Protein AF-A0A925J1D8-F1 (afdb_monomer)

Nearest PDB structures (foldseek):
  4rv4-assembly1_B  TM=9.920E-01  e=3.569E-06  Bacillus anthracis
  4rv4-assembly1_A  TM=1.001E+00  e=4.727E-06  Bacillus anthracis
  3m3h-assembly1_A-2  TM=9.859E-01  e=2.891E-06  Bacillus anthracis str. 'Ames Ancestor'
  4rv4-assembly2_C-2  TM=9.810E-01  e=9.541E-06  Bacillus anthracis
  2aee-assembly1_A  TM=9.731E-01  e=8.291E-06  Streptococcus pyogenes

Secondary structure (DSSP, 8-state):
----HHHHHHHHHHHHHTTSEEE-SSS-EE-TTS-EESEEE-GGGGGG-HHHHHHHHHHHHHHH--

pLDDT: mean 93.55, std 11.31, range [46.5, 98.56]

Mean predicted aligned error: 3.92 Å

Foldseek 3Di:
DDDPVVLVVVLVVVCVVLVQKDAAQPQFDQDPVRDGHRIDHHCVSLVVPVVSVVSVVVSVVVVVVD

Sequence (66 aa):
MNANPTVARQIARMLLEIKAIRLNPDQPFKWSSGWNSPIYCDNRLALSYPDVRTFIKHALSAAVVA

Structure (mmCIF, N/CA/C/O backbone):
data_AF-A0A925J1D8-F1
#
_entry.id   AF-A0A925J1D8-F1
#
loop_
_atom_site.group_PDB
_atom_site.id
_atom_site.type_symbol
_atom_site.label_atom_id
_atom_site.label_alt_id
_atom_site.label_comp_id
_atom_site.label_asym_id
_atom_site.label_entity_id
_atom_site.label_seq_id
_atom_site.pdbx_PDB_ins_code
_atom_site.Cartn_x
_atom_site.Cartn_y
_atom_site.Cartn_z
_atom_site.occupancy
_atom_site.B_iso_or_equiv
_atom_site.auth_seq_id
_atom_site.auth_comp_id
_atom_site.auth_asym_id
_atom_site.auth_atom_id
_atom_site.pdbx_PDB_model_num
ATOM 1 N N . MET A 1 1 ? 15.714 13.403 -6.923 1.00 46.50 1 MET A N 1
ATOM 2 C CA . MET A 1 1 ? 15.045 12.161 -7.363 1.00 46.50 1 MET A CA 1
ATOM 3 C C . MET A 1 1 ? 13.587 12.496 -7.637 1.00 46.50 1 MET A C 1
ATOM 5 O O . MET A 1 1 ? 12.838 12.711 -6.693 1.00 46.50 1 MET A O 1
ATOM 9 N N . ASN A 1 2 ? 13.203 12.655 -8.904 1.00 52.31 2 ASN A N 1
ATOM 10 C CA . ASN A 1 2 ? 11.834 13.030 -9.262 1.00 52.31 2 ASN A CA 1
ATOM 11 C C . ASN A 1 2 ? 10.985 11.760 -9.326 1.00 52.31 2 ASN A C 1
ATOM 13 O O . ASN A 1 2 ? 11.171 10.938 -10.219 1.00 52.31 2 ASN A O 1
ATOM 17 N N . ALA A 1 3 ? 10.080 11.576 -8.364 1.00 59.31 3 ALA A N 1
ATOM 18 C CA . ALA A 1 3 ? 9.111 10.490 -8.425 1.00 59.31 3 ALA A CA 1
ATOM 19 C C . ALA A 1 3 ? 8.276 10.644 -9.704 1.00 59.31 3 ALA A C 1
ATOM 21 O O . ALA A 1 3 ? 7.706 11.709 -9.934 1.00 59.31 3 ALA A O 1
ATOM 22 N N . ASN A 1 4 ? 8.197 9.601 -10.536 1.00 76.06 4 ASN A N 1
ATOM 23 C CA . ASN A 1 4 ? 7.309 9.604 -11.695 1.00 76.06 4 ASN A CA 1
ATOM 24 C C . ASN A 1 4 ? 5.853 9.683 -11.179 1.00 76.06 4 ASN A C 1
ATOM 26 O O . ASN A 1 4 ? 5.372 8.708 -10.586 1.00 76.06 4 ASN A O 1
ATOM 30 N N . PRO A 1 5 ? 5.147 10.818 -11.361 1.00 75.00 5 PRO A N 1
ATOM 31 C CA . PRO A 1 5 ? 3.856 11.061 -10.716 1.00 75.00 5 PRO A CA 1
ATOM 32 C C . PRO A 1 5 ? 2.783 10.066 -11.175 1.00 75.00 5 PRO A C 1
ATOM 34 O O . PRO A 1 5 ? 1.841 9.784 -10.434 1.00 75.00 5 PRO A O 1
ATOM 37 N N . THR A 1 6 ? 2.951 9.484 -12.364 1.00 90.00 6 THR A N 1
ATOM 38 C CA . THR A 1 6 ? 2.068 8.446 -12.901 1.00 90.00 6 THR A CA 1
ATOM 39 C C . THR A 1 6 ? 2.231 7.132 -12.140 1.00 90.00 6 THR A C 1
ATOM 41 O O . THR A 1 6 ? 1.238 6.553 -11.699 1.00 90.00 6 THR A O 1
ATOM 44 N N . VAL A 1 7 ? 3.475 6.695 -11.906 1.00 94.50 7 VAL A N 1
ATOM 45 C CA . VAL A 1 7 ? 3.776 5.456 -11.164 1.00 94.50 7 VAL A CA 1
ATOM 46 C C . VAL A 1 7 ? 3.319 5.572 -9.711 1.00 94.50 7 VAL A C 1
ATOM 48 O O . VAL A 1 7 ? 2.638 4.678 -9.210 1.00 94.50 7 VAL A O 1
ATOM 51 N N . ALA A 1 8 ? 3.624 6.691 -9.048 1.00 95.19 8 ALA A N 1
ATOM 52 C CA . ALA A 1 8 ? 3.223 6.921 -7.660 1.00 95.19 8 ALA A CA 1
ATOM 53 C C . ALA A 1 8 ? 1.694 6.875 -7.487 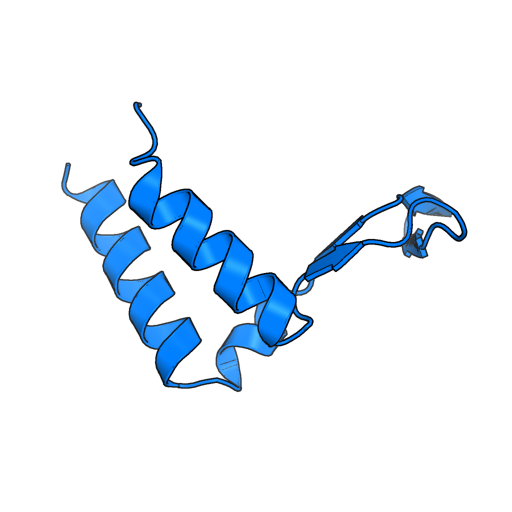1.00 95.19 8 ALA A C 1
ATOM 55 O O . ALA A 1 8 ? 1.189 6.192 -6.594 1.00 95.19 8 ALA A O 1
ATOM 56 N N . ARG A 1 9 ? 0.945 7.541 -8.379 1.00 96.56 9 ARG A N 1
ATOM 57 C CA . ARG A 1 9 ? -0.526 7.540 -8.356 1.00 96.56 9 ARG A CA 1
ATOM 58 C C . ARG A 1 9 ? -1.106 6.149 -8.610 1.00 96.56 9 ARG A C 1
ATOM 60 O O . ARG A 1 9 ? -2.073 5.766 -7.955 1.00 96.56 9 ARG A O 1
ATOM 67 N N . GLN A 1 10 ? -0.516 5.385 -9.528 1.00 96.75 10 GLN A N 1
ATOM 68 C CA . GLN A 1 10 ? -0.963 4.026 -9.822 1.00 96.75 10 GLN A CA 1
ATOM 69 C C . GLN A 1 10 ? -0.730 3.074 -8.644 1.00 96.75 10 GLN A C 1
ATOM 71 O O . GLN A 1 10 ? -1.641 2.327 -8.294 1.00 96.75 10 GLN A O 1
ATOM 76 N N . ILE A 1 11 ? 0.436 3.139 -7.991 1.00 97.25 11 ILE A N 1
ATOM 77 C CA . ILE A 1 11 ? 0.718 2.354 -6.779 1.00 97.25 11 ILE A CA 1
ATOM 78 C C . ILE A 1 11 ? -0.261 2.721 -5.663 1.00 97.25 11 ILE A C 1
ATOM 80 O O . ILE A 1 11 ? -0.870 1.828 -5.078 1.00 97.25 11 ILE A O 1
ATOM 84 N N . ALA A 1 12 ? -0.460 4.016 -5.397 1.00 97.50 12 ALA A N 1
ATOM 85 C CA . ALA A 1 12 ? -1.389 4.472 -4.364 1.00 97.50 12 ALA A CA 1
ATOM 86 C C . ALA A 1 12 ? -2.813 3.946 -4.600 1.00 97.50 12 ALA A C 1
ATOM 88 O O . ALA A 1 12 ? -3.434 3.430 -3.672 1.00 97.50 12 ALA A O 1
ATOM 89 N N . ARG A 1 13 ? -3.301 4.008 -5.848 1.00 98.06 13 ARG A N 1
ATOM 90 C CA . ARG A 1 13 ? -4.609 3.460 -6.228 1.00 98.06 13 ARG A CA 1
ATOM 91 C C . ARG A 1 13 ? -4.708 1.964 -5.927 1.00 98.06 13 ARG A C 1
ATOM 93 O O . ARG A 1 13 ? -5.621 1.563 -5.215 1.00 98.06 13 ARG A O 1
ATOM 100 N N . MET A 1 14 ? -3.756 1.159 -6.401 1.00 98.25 14 MET A N 1
ATOM 101 C CA . MET A 1 14 ? -3.787 -0.292 -6.177 1.00 98.25 14 MET A CA 1
ATOM 102 C C . MET A 1 14 ? -3.751 -0.650 -4.687 1.00 98.25 14 MET A C 1
ATOM 104 O O . MET A 1 14 ? -4.488 -1.527 -4.249 1.00 98.25 14 MET A O 1
ATOM 108 N N . LEU A 1 15 ? -2.918 0.031 -3.890 1.00 98.56 15 LEU A N 1
ATOM 109 C CA . LEU A 1 15 ? -2.801 -0.236 -2.452 1.00 98.56 15 LEU A CA 1
ATOM 110 C C . LEU A 1 15 ? -4.074 0.133 -1.672 1.00 98.56 15 LEU A C 1
ATOM 112 O O . LEU A 1 15 ? -4.397 -0.545 -0.695 1.00 98.56 15 LEU A O 1
ATOM 116 N N . LEU A 1 16 ? -4.801 1.170 -2.103 1.00 98.38 16 LEU A N 1
ATOM 117 C CA . LEU A 1 16 ? -6.120 1.516 -1.563 1.00 98.38 16 LEU A CA 1
ATOM 118 C C . LEU A 1 16 ? -7.181 0.479 -1.964 1.00 98.38 16 LEU A C 1
ATOM 120 O O . LEU A 1 16 ? -7.944 0.034 -1.109 1.00 98.38 16 LEU A O 1
ATOM 124 N N . GLU A 1 17 ? -7.199 0.052 -3.232 1.00 98.25 17 GLU A N 1
ATOM 125 C CA . GLU A 1 17 ? -8.146 -0.946 -3.758 1.00 98.25 17 GLU A CA 1
ATOM 126 C C . GLU A 1 17 ? -8.053 -2.280 -3.002 1.00 98.25 17 GLU A C 1
ATOM 128 O O . GLU A 1 17 ? -9.071 -2.821 -2.568 1.00 98.25 17 GLU A O 1
ATOM 133 N N . ILE A 1 18 ? -6.835 -2.780 -2.756 1.00 98.31 18 ILE A N 1
ATOM 134 C CA . ILE A 1 18 ? -6.628 -4.032 -2.008 1.00 98.31 18 ILE A CA 1
ATOM 135 C C . ILE A 1 18 ? -6.687 -3.858 -0.484 1.00 98.31 18 ILE A C 1
ATOM 137 O O . ILE A 1 18 ? -6.457 -4.819 0.246 1.00 98.31 18 ILE A O 1
ATOM 141 N N . LYS A 1 19 ? -6.961 -2.643 0.014 1.00 98.06 19 LYS A N 1
ATOM 142 C CA . LYS A 1 19 ? -6.976 -2.282 1.446 1.00 98.06 19 LYS A CA 1
ATOM 143 C C . LYS A 1 19 ? -5.645 -2.517 2.174 1.00 98.06 19 LYS A C 1
ATOM 145 O O . LYS A 1 19 ? -5.629 -2.641 3.401 1.00 98.06 19 LYS A O 1
ATOM 150 N N . ALA A 1 20 ? -4.530 -2.539 1.442 1.00 98.44 20 ALA A N 1
ATOM 151 C CA . ALA A 1 20 ? -3.190 -2.520 2.031 1.00 98.44 20 ALA A CA 1
ATOM 152 C C . ALA A 1 20 ? -2.912 -1.161 2.684 1.00 98.44 20 ALA A C 1
ATOM 154 O O . ALA A 1 20 ? -2.245 -1.099 3.712 1.00 98.44 20 ALA A O 1
ATOM 155 N N . ILE A 1 21 ? -3.486 -0.085 2.138 1.00 98.44 21 ILE A N 1
ATOM 156 C CA . ILE A 1 21 ? -3.580 1.223 2.787 1.00 98.44 21 ILE A CA 1
ATOM 157 C C . ILE A 1 21 ? -5.037 1.485 3.159 1.00 98.44 21 ILE A C 1
ATOM 159 O O . ILE A 1 21 ? -5.946 1.292 2.353 1.00 98.44 21 ILE A O 1
ATOM 163 N N . ARG A 1 22 ? -5.257 1.951 4.388 1.00 98.00 22 ARG A N 1
ATOM 164 C CA . ARG A 1 22 ? -6.563 2.381 4.895 1.00 98.00 22 ARG A CA 1
ATOM 165 C C . ARG A 1 22 ? -6.449 3.788 5.466 1.00 98.00 22 ARG A C 1
ATOM 167 O O . ARG A 1 22 ? -5.518 4.068 6.222 1.00 98.00 22 ARG A O 1
ATOM 174 N N . LEU A 1 23 ? -7.407 4.642 5.115 1.00 98.06 23 LEU A N 1
ATOM 175 C CA . LEU A 1 23 ? -7.532 6.011 5.608 1.00 98.06 23 LEU A CA 1
ATOM 176 C C . LEU A 1 23 ? -8.783 6.100 6.479 1.00 98.06 23 LEU A C 1
ATOM 178 O O . LEU A 1 23 ? -9.854 5.678 6.051 1.00 98.06 23 LEU A O 1
ATOM 182 N N . ASN A 1 24 ? -8.633 6.613 7.693 1.00 97.25 24 ASN A N 1
ATOM 183 C CA . ASN A 1 24 ? -9.735 6.852 8.615 1.00 97.25 24 ASN A CA 1
ATOM 184 C C . ASN A 1 24 ? -9.441 8.104 9.463 1.00 97.25 24 ASN A C 1
ATOM 186 O O . ASN A 1 24 ? -9.006 7.984 10.609 1.00 97.25 24 ASN A O 1
ATOM 190 N N . PRO A 1 25 ? -9.580 9.310 8.879 1.00 96.62 25 PRO A N 1
ATOM 191 C CA . PRO A 1 25 ? -9.269 10.558 9.572 1.00 96.62 25 PRO A CA 1
ATOM 192 C C . PRO A 1 25 ? -10.204 10.828 10.758 1.00 96.62 25 PRO A C 1
ATOM 194 O O . PRO A 1 25 ? -9.741 11.343 11.772 1.00 96.62 25 PRO A O 1
ATOM 197 N N . ASP A 1 26 ? -11.475 10.428 10.660 1.00 97.88 26 ASP A N 1
ATOM 198 C CA . ASP A 1 26 ? -12.481 10.662 11.704 1.00 97.88 26 ASP A CA 1
ATOM 199 C C . ASP A 1 26 ? -12.369 9.663 12.865 1.00 97.88 26 ASP A C 1
ATOM 201 O O . ASP A 1 26 ? -12.694 9.987 14.007 1.00 97.88 26 ASP A O 1
ATOM 205 N N . GLN A 1 27 ? -11.892 8.442 12.593 1.00 97.69 27 GLN A N 1
ATOM 206 C CA . GLN A 1 27 ? -11.651 7.408 13.605 1.00 97.69 27 GLN A CA 1
ATOM 207 C C . GLN A 1 27 ? -10.240 6.809 13.439 1.00 97.69 27 GLN A C 1
ATOM 209 O O . GLN A 1 27 ? -10.077 5.747 12.827 1.00 97.69 27 GLN A O 1
ATOM 214 N N . PRO A 1 28 ? -9.202 7.481 13.976 1.00 97.75 28 PRO A N 1
ATOM 215 C CA . PRO A 1 28 ? -7.811 7.078 13.796 1.00 97.75 28 PRO A CA 1
ATOM 216 C C . PRO A 1 28 ? -7.503 5.663 14.295 1.00 97.75 28 PRO A C 1
ATOM 218 O O . PRO A 1 28 ? -8.032 5.191 15.302 1.00 97.75 28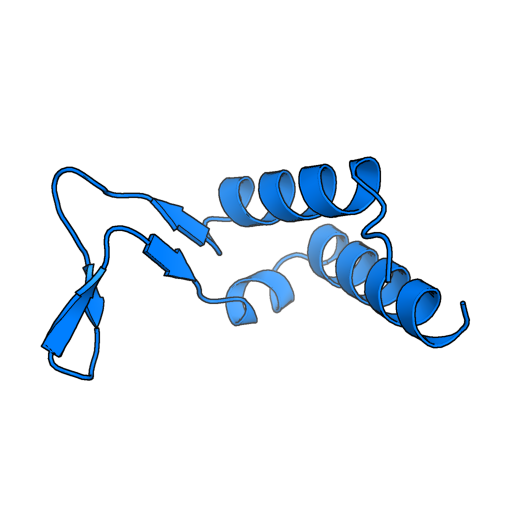 PRO A O 1
ATOM 221 N N . PHE A 1 29 ? -6.558 5.005 13.630 1.00 98.38 29 PHE A N 1
ATOM 222 C CA . PHE A 1 29 ? -6.011 3.731 14.077 1.00 98.38 29 PHE A CA 1
ATOM 223 C C . PHE A 1 29 ? -5.039 3.954 15.233 1.00 98.38 29 PHE A C 1
ATOM 225 O O . PHE A 1 29 ? -4.121 4.767 15.120 1.00 98.38 29 PHE A O 1
ATOM 232 N N . LYS A 1 30 ? -5.166 3.166 16.301 1.00 98.06 30 LYS A N 1
ATOM 233 C CA . LYS A 1 30 ? -4.154 3.110 17.358 1.00 98.06 30 LYS A CA 1
ATOM 234 C C . LYS A 1 30 ? -3.048 2.134 16.963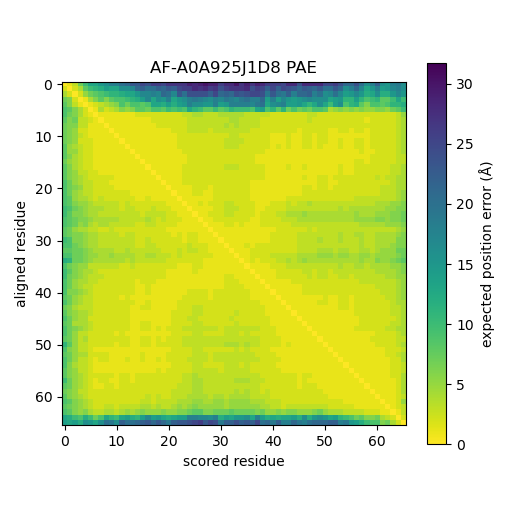 1.00 98.06 30 LYS A C 1
ATOM 236 O O . LYS A 1 30 ? -3.282 0.934 16.837 1.00 98.06 30 LYS A O 1
ATOM 241 N N . TRP A 1 31 ? -1.848 2.648 16.726 1.00 97.81 31 TRP A N 1
ATOM 242 C CA . TRP A 1 31 ? -0.663 1.846 16.435 1.00 97.81 31 TRP A CA 1
ATOM 243 C C . TRP A 1 31 ? -0.138 1.146 17.690 1.00 97.81 31 TRP A C 1
ATOM 245 O O . TRP A 1 31 ? -0.494 1.498 18.815 1.00 97.81 31 TRP A O 1
ATOM 255 N N . SER A 1 32 ? 0.755 0.172 17.503 1.00 97.50 32 SER A N 1
ATOM 256 C CA . SER A 1 32 ? 1.383 -0.572 18.605 1.00 97.50 32 SER A CA 1
ATOM 257 C C . SER A 1 32 ? 2.201 0.316 19.549 1.00 97.50 32 SER A C 1
ATOM 259 O O . SER A 1 32 ? 2.322 -0.007 20.725 1.00 97.50 32 SER A O 1
ATOM 261 N N . SER A 1 33 ? 2.704 1.457 19.070 1.00 97.69 33 SER A N 1
ATOM 262 C CA . SER A 1 33 ? 3.357 2.484 19.894 1.00 97.69 33 SER A CA 1
ATOM 263 C C . SER A 1 33 ? 2.387 3.293 20.767 1.00 97.69 33 SER A C 1
ATOM 265 O O . SER A 1 33 ? 2.822 4.119 21.561 1.00 97.69 33 SER A O 1
ATOM 267 N N . GLY A 1 34 ? 1.075 3.109 20.596 1.00 97.62 34 GLY A N 1
ATOM 268 C CA . GLY A 1 34 ? 0.032 3.926 21.213 1.00 97.62 34 GLY A CA 1
ATOM 269 C C . GLY A 1 34 ? -0.347 5.178 20.415 1.00 97.62 34 GLY A C 1
ATOM 270 O O . GLY A 1 34 ? -1.309 5.845 20.790 1.00 97.62 34 GLY A O 1
ATOM 271 N N . TRP A 1 35 ? 0.355 5.478 19.315 1.00 97.75 35 TRP A N 1
ATOM 272 C CA . TRP A 1 35 ? 0.068 6.621 18.444 1.00 97.75 35 TRP A CA 1
ATOM 273 C C . TRP A 1 35 ? -1.262 6.461 17.695 1.00 97.75 35 TRP A C 1
ATOM 275 O O . TRP A 1 35 ? -1.527 5.404 17.124 1.00 97.75 35 TRP A O 1
ATOM 285 N N . ASN A 1 36 ? -2.068 7.523 17.647 1.00 98.00 36 ASN A N 1
ATOM 286 C CA . ASN A 1 36 ? -3.300 7.574 16.861 1.00 98.00 36 ASN A CA 1
ATOM 287 C C . ASN A 1 36 ? -3.003 8.164 15.477 1.00 98.00 36 ASN A C 1
ATOM 289 O O . ASN A 1 36 ? -2.736 9.356 15.351 1.00 98.00 36 ASN A O 1
ATOM 293 N N . SER A 1 37 ? -3.054 7.334 14.436 1.00 98.00 37 SER A N 1
ATOM 294 C CA . SER A 1 37 ? -2.779 7.741 13.056 1.00 98.00 37 SER A CA 1
ATOM 295 C C . SER A 1 37 ? -4.040 7.687 12.191 1.00 98.00 37 SER A C 1
ATOM 297 O O . SER A 1 37 ? -4.746 6.675 12.221 1.00 98.00 37 SER A O 1
ATOM 299 N N . PRO A 1 38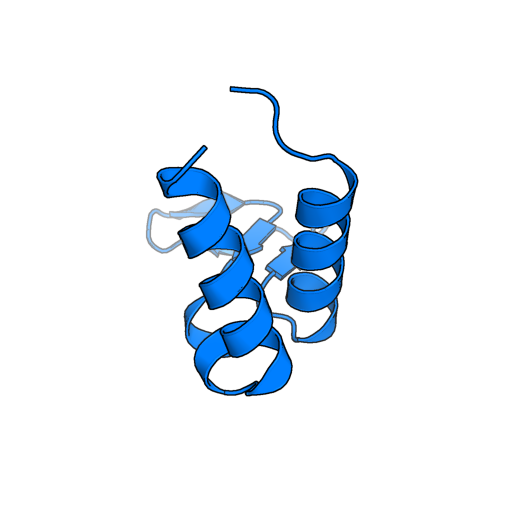 ? -4.298 8.694 11.336 1.00 98.19 38 PRO A N 1
ATOM 300 C CA . PRO A 1 38 ? -5.399 8.653 10.372 1.00 98.19 38 PRO A CA 1
ATOM 301 C C . PRO A 1 38 ? -5.145 7.662 9.222 1.00 98.19 38 PRO A C 1
ATOM 303 O O . PRO A 1 38 ? -6.023 7.437 8.391 1.00 98.19 38 PRO A O 1
ATOM 306 N N . ILE A 1 39 ? -3.945 7.077 9.146 1.00 98.31 39 ILE A N 1
ATOM 307 C CA . ILE A 1 39 ? -3.530 6.133 8.108 1.00 98.31 39 ILE A CA 1
ATOM 308 C C . ILE A 1 39 ? -2.926 4.869 8.720 1.00 98.31 39 ILE A C 1
ATOM 310 O O . ILE A 1 39 ? -2.131 4.918 9.665 1.00 98.31 39 ILE A O 1
ATOM 314 N N . TYR A 1 40 ? -3.271 3.726 8.137 1.00 98.19 40 TYR A N 1
ATOM 315 C CA . TYR A 1 40 ? -2.631 2.443 8.401 1.00 98.19 40 TYR A CA 1
ATOM 316 C C . TYR A 1 40 ? -2.187 1.802 7.086 1.00 98.19 40 TYR A C 1
ATOM 318 O O . TYR A 1 40 ? -2.945 1.793 6.116 1.00 98.19 40 TYR A O 1
ATOM 326 N N . CYS A 1 41 ? -0.972 1.253 7.067 1.00 98.31 41 CYS A N 1
ATOM 327 C CA . CYS A 1 41 ? -0.384 0.601 5.904 1.00 98.31 41 CYS A CA 1
ATOM 328 C C . CYS A 1 41 ? 0.163 -0.777 6.291 1.00 98.31 41 CYS A C 1
ATOM 330 O O . CYS A 1 41 ? 0.971 -0.886 7.212 1.00 98.31 41 CYS A O 1
ATOM 332 N N . ASP A 1 42 ? -0.256 -1.811 5.567 1.00 98.25 42 ASP A N 1
ATOM 333 C CA . ASP A 1 42 ? 0.312 -3.152 5.632 1.00 98.25 42 ASP A CA 1
ATOM 334 C C . ASP A 1 42 ? 0.584 -3.687 4.220 1.00 98.25 42 ASP A C 1
ATOM 336 O O . ASP A 1 42 ? -0.243 -4.349 3.590 1.00 98.25 42 ASP A O 1
ATOM 340 N N . ASN A 1 43 ? 1.791 -3.414 3.722 1.00 98.19 43 ASN A N 1
ATOM 341 C CA . ASN A 1 43 ? 2.218 -3.840 2.390 1.00 98.19 43 ASN A CA 1
ATOM 342 C C . ASN A 1 43 ? 2.391 -5.360 2.250 1.00 98.19 43 ASN A C 1
ATOM 344 O O . ASN A 1 43 ? 2.484 -5.846 1.124 1.00 98.19 43 ASN A O 1
ATOM 348 N N . ARG A 1 44 ? 2.400 -6.139 3.342 1.00 98.38 44 ARG A N 1
ATOM 349 C CA . ARG A 1 44 ? 2.470 -7.610 3.248 1.00 98.38 44 ARG A CA 1
ATOM 350 C C . ARG A 1 44 ? 1.242 -8.167 2.538 1.00 98.38 44 ARG A C 1
ATOM 352 O O . ARG A 1 44 ? 1.348 -9.151 1.813 1.00 98.38 44 ARG A O 1
ATOM 359 N N . LEU A 1 45 ? 0.100 -7.490 2.678 1.00 98.25 45 LEU A N 1
ATOM 360 C CA . LEU A 1 45 ? -1.133 -7.847 1.991 1.00 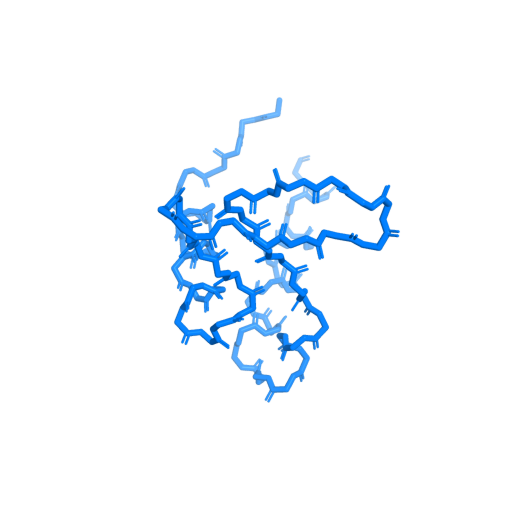98.25 45 LEU A CA 1
ATOM 361 C C . LEU A 1 45 ? -0.955 -7.874 0.467 1.00 98.25 45 LEU A C 1
ATOM 363 O O . LEU A 1 45 ? -1.501 -8.760 -0.184 1.00 98.25 45 LEU A O 1
ATOM 367 N N . ALA A 1 46 ? -0.124 -6.986 -0.095 1.00 98.25 46 ALA A N 1
ATOM 368 C CA . ALA A 1 46 ? 0.155 -6.940 -1.530 1.00 98.25 46 ALA A CA 1
ATOM 369 C C . ALA A 1 46 ? 0.733 -8.257 -2.075 1.00 98.25 46 ALA A C 1
ATOM 371 O O . ALA A 1 46 ? 0.512 -8.581 -3.239 1.00 98.25 46 ALA A O 1
ATOM 372 N N . LEU A 1 47 ? 1.404 -9.066 -1.243 1.00 98.06 47 LEU A N 1
ATOM 373 C CA . LEU A 1 47 ? 1.919 -10.378 -1.649 1.00 98.06 47 LEU A CA 1
ATOM 374 C C . LEU A 1 47 ? 0.804 -11.358 -2.040 1.00 98.06 47 LEU A C 1
ATOM 376 O O . LEU A 1 47 ? 1.058 -12.262 -2.836 1.00 98.06 47 LEU A O 1
ATOM 380 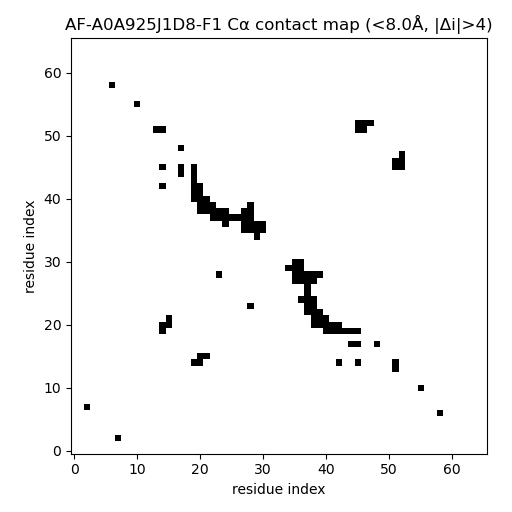N N . SER A 1 48 ? -0.421 -11.153 -1.548 1.00 98.44 48 SER A N 1
ATOM 381 C CA . SER A 1 48 ? -1.596 -11.969 -1.888 1.00 98.44 48 SER A CA 1
ATOM 382 C C . SER A 1 48 ? -2.221 -11.603 -3.241 1.00 98.44 48 SER A C 1
ATOM 384 O O . SER A 1 48 ? -3.089 -12.325 -3.717 1.00 98.44 48 SER A O 1
ATOM 386 N N . TYR A 1 49 ? -1.775 -10.512 -3.877 1.00 98.50 49 TYR A N 1
ATOM 387 C CA . TYR A 1 49 ? -2.325 -9.990 -5.130 1.00 98.50 49 TYR A CA 1
ATOM 388 C C . TYR A 1 49 ? -1.251 -10.042 -6.230 1.00 98.50 49 TYR A C 1
ATOM 390 O O . TYR A 1 49 ? -0.397 -9.149 -6.289 1.00 98.50 49 TYR A O 1
ATOM 398 N N . PRO A 1 50 ? -1.249 -11.082 -7.095 1.00 98.50 50 PRO A N 1
ATOM 399 C CA . PRO A 1 50 ? -0.193 -11.308 -8.085 1.00 98.50 50 PRO A CA 1
ATOM 400 C C . PRO A 1 50 ? 0.093 -10.113 -9.000 1.00 98.50 50 PRO A C 1
ATOM 402 O O . PRO A 1 50 ? 1.263 -9.791 -9.218 1.00 98.50 50 PRO A O 1
ATOM 405 N N . ASP A 1 51 ? -0.943 -9.420 -9.469 1.00 98.06 51 ASP A N 1
ATOM 406 C CA . ASP A 1 51 ? -0.789 -8.268 -10.366 1.00 98.06 51 ASP A CA 1
ATOM 407 C C . ASP A 1 51 ? -0.177 -7.067 -9.638 1.00 98.06 51 ASP A C 1
ATOM 409 O O . ASP A 1 51 ? 0.770 -6.444 -10.125 1.00 98.06 51 ASP A O 1
ATOM 413 N N . VAL A 1 52 ? -0.642 -6.802 -8.412 1.00 98.38 52 VAL A N 1
ATOM 414 C CA . VAL A 1 52 ? -0.155 -5.694 -7.581 1.00 98.38 52 VAL A CA 1
ATOM 415 C C . VAL A 1 52 ? 1.314 -5.898 -7.213 1.00 98.38 52 VAL A C 1
ATOM 417 O O . VAL A 1 52 ? 2.134 -5.007 -7.449 1.00 98.38 52 VAL A O 1
ATOM 420 N N . ARG A 1 53 ? 1.691 -7.076 -6.691 1.00 98.44 53 ARG A N 1
ATOM 421 C CA . ARG A 1 53 ? 3.098 -7.349 -6.339 1.00 98.44 53 ARG A CA 1
ATOM 422 C C . ARG A 1 53 ? 4.013 -7.320 -7.563 1.00 98.44 53 ARG A C 1
ATOM 424 O O . ARG A 1 53 ? 5.151 -6.867 -7.460 1.00 98.44 53 ARG A O 1
ATOM 431 N N . THR A 1 54 ? 3.526 -7.770 -8.723 1.00 98.44 54 THR A N 1
ATOM 432 C CA . THR A 1 54 ? 4.294 -7.757 -9.975 1.00 98.44 54 THR A CA 1
ATOM 433 C C . THR 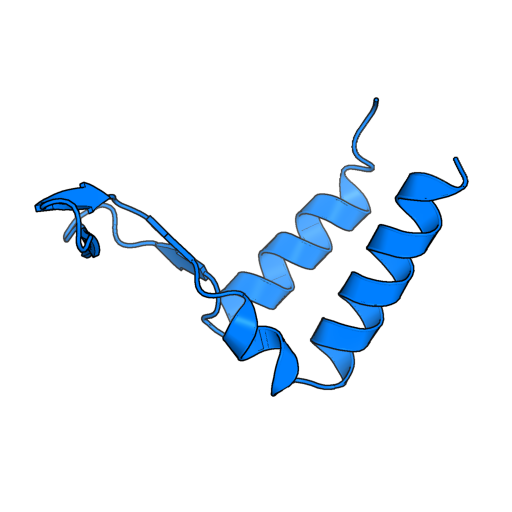A 1 54 ? 4.572 -6.328 -10.422 1.00 98.44 54 THR A C 1
ATOM 435 O O . THR A 1 54 ? 5.726 -6.002 -10.703 1.00 98.44 54 THR A O 1
ATOM 438 N N . PHE A 1 55 ? 3.561 -5.456 -10.408 1.00 9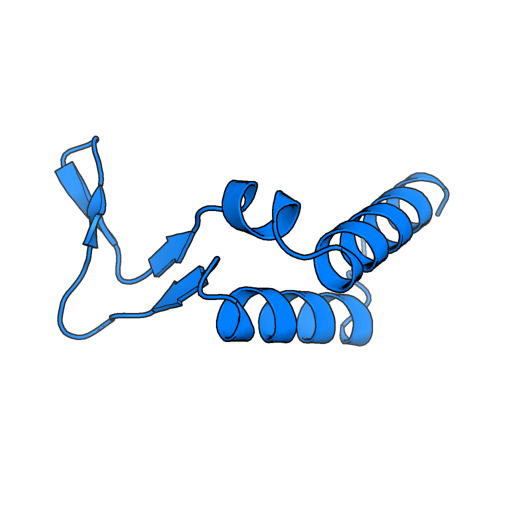7.75 55 PHE A N 1
ATOM 439 C CA . PHE A 1 55 ? 3.738 -4.046 -10.745 1.00 97.75 55 PHE A CA 1
ATOM 440 C C . PHE A 1 55 ? 4.714 -3.345 -9.793 1.00 97.75 55 PHE A C 1
ATOM 442 O O . PHE A 1 55 ? 5.642 -2.681 -10.252 1.00 97.75 55 PHE A O 1
ATOM 449 N N . ILE A 1 56 ? 4.556 -3.535 -8.475 1.00 97.1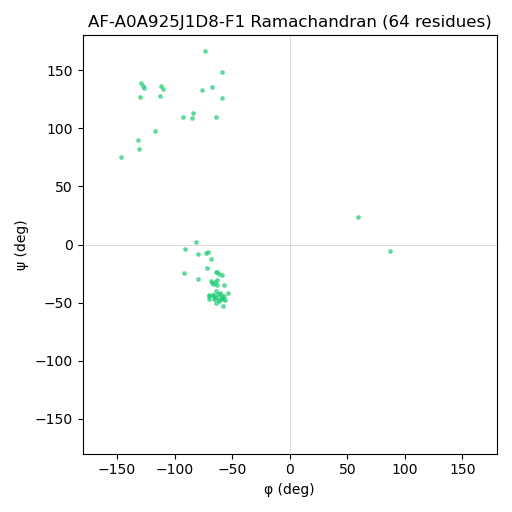9 56 ILE A N 1
ATOM 450 C CA . ILE A 1 56 ? 5.450 -2.951 -7.461 1.00 97.19 56 ILE A CA 1
ATOM 451 C C . ILE A 1 56 ? 6.900 -3.395 -7.696 1.00 97.19 56 ILE A C 1
ATOM 453 O O . ILE A 1 56 ? 7.796 -2.556 -7.720 1.00 97.19 56 ILE A O 1
ATOM 457 N N . LYS A 1 57 ? 7.135 -4.692 -7.932 1.00 96.56 57 LYS A N 1
ATOM 458 C CA . LYS A 1 57 ? 8.462 -5.247 -8.243 1.00 96.56 57 LYS A CA 1
ATOM 459 C C . LYS A 1 57 ? 9.094 -4.568 -9.465 1.00 96.56 57 LYS A C 1
ATOM 461 O O . LYS A 1 57 ? 10.254 -4.168 -9.402 1.00 96.56 57 LYS A O 1
ATOM 466 N N . HIS A 1 58 ? 8.352 -4.424 -10.566 1.00 96.00 58 HIS A N 1
ATOM 467 C CA . HIS A 1 58 ? 8.872 -3.780 -11.778 1.00 96.00 58 HIS A CA 1
ATOM 468 C C . HIS A 1 58 ? 9.161 -2.290 -11.566 1.00 96.00 58 HIS A C 1
ATOM 470 O O . HIS A 1 58 ? 10.228 -1.820 -11.957 1.00 96.00 58 HIS A O 1
ATOM 476 N N . ALA A 1 59 ? 8.258 -1.566 -10.899 1.00 94.88 59 ALA A N 1
ATOM 477 C CA . ALA A 1 59 ? 8.439 -0.150 -10.592 1.00 94.88 59 ALA A CA 1
ATOM 478 C C . ALA A 1 59 ? 9.651 0.099 -9.678 1.00 94.88 59 ALA A C 1
ATOM 480 O O . ALA A 1 59 ? 10.433 1.011 -9.936 1.00 94.88 59 ALA A O 1
ATOM 481 N N . LEU A 1 60 ? 9.842 -0.735 -8.648 1.00 94.56 60 LEU A N 1
ATOM 482 C CA . LEU A 1 60 ? 11.008 -0.662 -7.764 1.00 94.56 60 LEU A CA 1
ATOM 483 C C . LEU A 1 60 ? 12.308 -0.964 -8.515 1.00 94.56 60 LEU A C 1
ATOM 485 O O . LEU A 1 60 ? 13.275 -0.225 -8.366 1.00 94.56 60 LEU A O 1
ATOM 489 N N . SER A 1 61 ? 12.329 -2.006 -9.355 1.00 95.12 61 SER A N 1
ATOM 490 C CA . SER A 1 61 ? 13.506 -2.338 -10.167 1.00 95.12 61 SER A CA 1
ATOM 491 C C . SER A 1 61 ? 13.893 -1.195 -11.107 1.00 95.12 61 SER A C 1
ATOM 493 O O . SER A 1 61 ? 15.072 -0.875 -11.215 1.00 95.12 61 SER A O 1
ATOM 495 N N . ALA A 1 62 ? 12.917 -0.571 -11.772 1.00 92.31 62 ALA A N 1
ATOM 496 C CA . ALA A 1 62 ? 13.167 0.553 -12.670 1.00 92.31 62 ALA A CA 1
ATOM 497 C C . ALA A 1 62 ? 13.710 1.788 -11.930 1.00 92.31 62 ALA A C 1
ATOM 499 O O . ALA A 1 62 ? 14.512 2.527 -12.488 1.00 92.31 62 ALA A O 1
ATOM 500 N N . ALA A 1 63 ? 13.309 2.001 -10.673 1.00 90.31 63 ALA A N 1
ATOM 501 C CA . ALA A 1 63 ? 13.743 3.146 -9.874 1.00 90.31 63 ALA A CA 1
ATOM 502 C C . ALA A 1 63 ? 15.211 3.076 -9.413 1.00 90.31 63 ALA A C 1
ATOM 504 O O . ALA A 1 63 ? 15.770 4.107 -9.057 1.00 90.31 63 ALA A O 1
ATOM 505 N N . VAL A 1 64 ? 15.823 1.886 -9.392 1.00 89.50 64 VAL A N 1
ATOM 506 C CA . VAL A 1 64 ? 17.225 1.684 -8.963 1.00 89.50 64 VAL A CA 1
ATOM 507 C C . VAL A 1 64 ? 18.210 1.767 -10.133 1.00 89.50 64 VAL A C 1
ATOM 509 O O . VAL A 1 64 ? 19.383 2.056 -9.928 1.00 89.50 64 VAL A O 1
ATOM 512 N N . VAL A 1 65 ? 17.746 1.505 -11.356 1.00 77.94 65 VAL A N 1
ATOM 513 C CA . VAL A 1 65 ? 18.579 1.500 -12.574 1.00 77.94 65 VAL A CA 1
ATOM 514 C C . VAL A 1 65 ? 18.605 2.880 -13.261 1.00 77.94 65 VAL A C 1
ATOM 516 O O . VAL A 1 65 ? 19.314 3.058 -14.248 1.00 77.94 65 VAL A O 1
ATOM 519 N N . ALA A 1 66 ? 17.838 3.849 -12.750 1.00 55.47 66 ALA A N 1
ATOM 520 C CA . ALA A 1 66 ? 17.709 5.202 -13.294 1.00 55.47 66 ALA A CA 1
ATOM 521 C C . ALA A 1 66 ? 18.757 6.185 -12.751 1.00 55.47 66 ALA A C 1
ATOM 523 O O . ALA A 1 66 ? 19.092 6.095 -11.548 1.00 55.47 66 ALA A O 1
#

Solvent-accessible surface area (backbone atoms only — not comparable to full-atom values): 3980 Å² total; per-residue (Å²): 136,85,77,55,68,67,59,55,52,52,53,52,49,52,34,45,75,73,57,22,36,44,80,32,77,91,64,48,47,71,44,96,87,65,50,73,31,44,62,49,77,43,71,72,58,37,72,79,35,69,68,58,39,51,50,51,52,52,54,54,55,54,66,72,78,102

Radius of gyration: 13.88 Å; Cα contacts (8 Å, |Δi|>4): 58; chains: 1; bounding box: 31×25×34 Å